Protein AF-A0A484XVX8-F1 (afdb_monomer_lite)

pLDDT: mean 76.71, std 11.95, range [47.72, 92.0]

Radius of gyration: 19.52 Å; chains: 1; bounding box: 44×22×61 Å

Sequence (124 aa):
MYYLYGIGAFNEVAFVAMLKAGMDTGVYGAVAAFGASFLFARIIEGSLVGILDIGGAIQTGVGLGVPALLLGAGIMFPVTNFIAALITGLVIGLAIGYVIILARKFTINQSKLHLRRRRDDGRG

Foldseek 3Di:
DCLPPVDDDDPCVVLSVLVVVCVVVVNLPVSLVVLCVLVVVDVVVDDPPPPVSVVVSCCSNVVRNVVSVC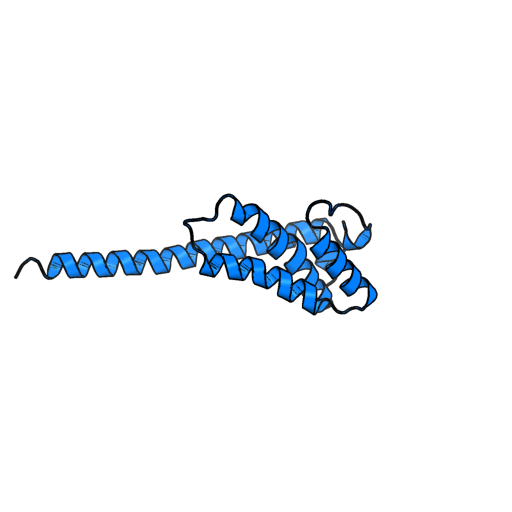SNVVNCVLVVDPVSVVVVSVVVVVVVVVVVVVVVVVVVVVVVVVV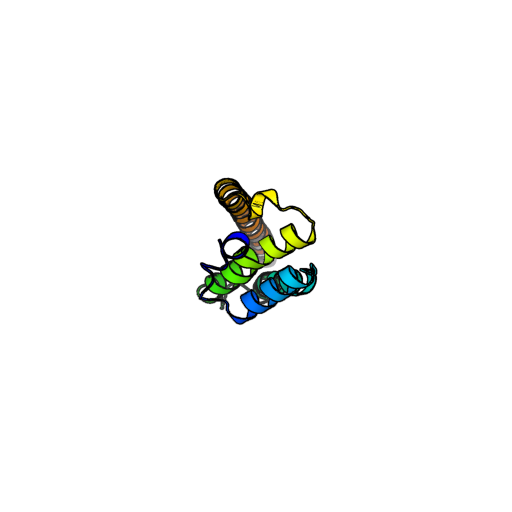VVVVVVVPD

InterPro domains:
  IPR025456 Protein of unknown function DUF4310 [PF14187] (1-112)

Secondary structure (DSSP, 8-state):
-HHHHS-S--S-HHHHHHHHHHHHHS--HHHHHHHHHHHHHHHHH-TTT-SHHHHHHHHHIIIIIHHHHHHHTT--HHHH-HHHHHHHHHHHHHHHHHHHHHHHHHHHHHHHHHHHHHHHTT--

Organism: NCBI:txid69218

Structure (mmCIF, N/CA/C/O backbone):
data_AF-A0A484XVX8-F1
#
_entry.id   AF-A0A484XVX8-F1
#
loop_
_atom_site.group_PDB
_atom_site.id
_atom_site.type_symbol
_atom_site.label_atom_id
_atom_site.label_alt_id
_atom_site.label_comp_id
_atom_site.label_asym_id
_atom_site.label_entity_id
_atom_site.label_seq_id
_atom_site.pdbx_PDB_ins_code
_atom_site.Cartn_x
_atom_site.Cartn_y
_atom_site.Cartn_z
_atom_site.occupancy
_atom_site.B_iso_or_equiv
_atom_site.auth_seq_id
_atom_site.auth_comp_id
_atom_site.auth_asym_id
_atom_site.auth_atom_id
_atom_site.pdbx_PDB_model_num
ATOM 1 N N . MET A 1 1 ? 6.264 6.243 -10.050 1.00 76.81 1 MET A N 1
ATOM 2 C CA . MET A 1 1 ? 7.606 6.840 -10.236 1.00 76.81 1 MET A CA 1
ATOM 3 C C . MET A 1 1 ? 8.695 5.787 -10.150 1.00 76.81 1 MET A C 1
ATOM 5 O O . MET A 1 1 ? 9.257 5.487 -11.190 1.00 76.81 1 MET A O 1
ATOM 9 N N . TYR A 1 2 ? 8.915 5.140 -9.000 1.00 82.69 2 TYR A N 1
ATOM 10 C CA . TYR A 1 2 ? 9.967 4.120 -8.880 1.00 82.69 2 TYR A CA 1
ATOM 11 C C . TYR A 1 2 ? 9.781 2.916 -9.824 1.00 82.69 2 TYR A C 1
ATOM 13 O O . TYR A 1 2 ? 10.699 2.576 -10.555 1.00 82.69 2 TYR A O 1
ATOM 21 N N . TYR A 1 3 ? 8.574 2.340 -9.894 1.00 80.56 3 TYR A N 1
ATOM 22 C CA . TYR A 1 3 ? 8.291 1.182 -10.759 1.00 80.56 3 TYR A CA 1
ATOM 23 C C . TYR A 1 3 ? 8.531 1.444 -12.261 1.00 80.56 3 TYR A C 1
ATOM 25 O O . TYR A 1 3 ? 9.035 0.580 -12.963 1.00 80.56 3 TYR A O 1
ATOM 33 N N . LEU A 1 4 ? 8.188 2.642 -12.749 1.00 81.00 4 LEU A N 1
ATOM 34 C CA . LEU A 1 4 ? 8.286 3.008 -14.170 1.00 81.00 4 LEU A CA 1
ATOM 35 C C . LEU A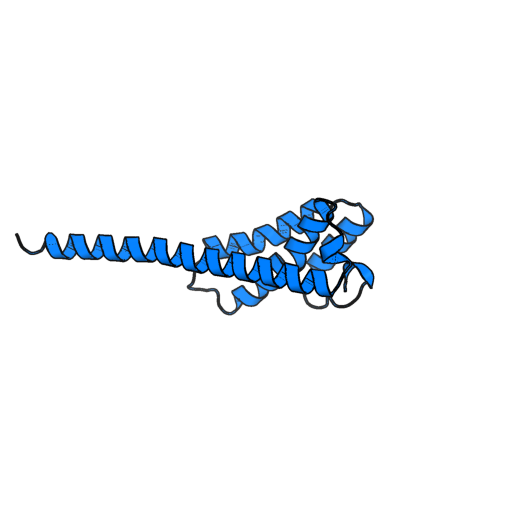 1 4 ? 9.630 3.634 -14.557 1.00 81.00 4 LEU A C 1
ATOM 37 O O . LEU A 1 4 ? 10.112 3.420 -15.661 1.00 81.00 4 LEU A O 1
ATOM 41 N N . TYR A 1 5 ? 10.200 4.458 -13.678 1.00 81.50 5 TYR A N 1
ATOM 42 C CA . TYR A 1 5 ? 11.333 5.329 -14.000 1.00 81.50 5 TYR A CA 1
ATOM 43 C C . TYR A 1 5 ? 12.558 5.068 -13.117 1.00 81.50 5 TYR A C 1
ATOM 45 O O . TYR A 1 5 ? 13.570 5.742 -13.268 1.00 81.50 5 TYR A O 1
ATOM 53 N N . GLY A 1 6 ? 12.475 4.146 -12.153 1.00 79.25 6 GLY A N 1
ATOM 54 C CA . GLY A 1 6 ? 13.572 3.821 -11.234 1.00 79.25 6 GLY A CA 1
ATOM 55 C C . GLY A 1 6 ? 13.923 4.923 -10.225 1.00 79.25 6 GLY A C 1
ATOM 56 O O . GLY A 1 6 ? 14.856 4.758 -9.446 1.00 79.25 6 GLY A O 1
ATOM 57 N N . ILE A 1 7 ? 13.184 6.037 -10.210 1.00 78.31 7 ILE A N 1
ATOM 58 C CA . ILE A 1 7 ? 13.473 7.229 -9.398 1.00 78.31 7 ILE A CA 1
ATOM 59 C C . ILE A 1 7 ? 12.342 7.550 -8.413 1.00 78.31 7 ILE A C 1
ATOM 61 O O . ILE A 1 7 ? 11.185 7.170 -8.615 1.00 78.31 7 ILE A O 1
ATOM 65 N N . GLY A 1 8 ? 12.672 8.295 -7.354 1.00 74.25 8 GLY A N 1
ATOM 66 C CA . GLY A 1 8 ? 11.690 8.847 -6.412 1.00 74.25 8 GLY A CA 1
ATOM 67 C C . GLY A 1 8 ? 11.472 8.049 -5.124 1.00 74.25 8 GLY A C 1
ATOM 68 O O . GLY A 1 8 ? 10.523 8.348 -4.408 1.00 74.25 8 GLY A O 1
ATOM 69 N N . ALA A 1 9 ? 12.322 7.064 -4.815 1.00 77.00 9 ALA A N 1
ATOM 70 C CA . ALA A 1 9 ? 12.292 6.330 -3.547 1.00 77.00 9 ALA A CA 1
ATOM 71 C C . ALA A 1 9 ? 13.665 6.411 -2.855 1.00 77.00 9 ALA A C 1
ATOM 73 O O . ALA A 1 9 ? 14.570 5.638 -3.157 1.00 77.00 9 ALA A O 1
ATOM 74 N N . PHE A 1 10 ? 13.827 7.393 -1.962 1.00 74.31 10 PHE A N 1
ATOM 75 C CA . PHE A 1 10 ? 15.117 7.744 -1.337 1.00 74.31 10 PHE A CA 1
ATOM 76 C C . PHE A 1 10 ? 15.187 7.429 0.163 1.00 74.31 10 PHE A C 1
ATOM 78 O O . PHE A 1 10 ? 16.264 7.380 0.744 1.00 74.31 10 PHE A O 1
ATOM 85 N N . ASN A 1 11 ? 14.033 7.225 0.789 1.00 75.56 11 ASN A N 1
ATOM 86 C CA . ASN A 1 11 ? 13.844 7.088 2.231 1.00 75.56 11 ASN A CA 1
ATOM 87 C C . ASN A 1 11 ? 13.687 5.630 2.700 1.00 75.56 11 ASN A C 1
ATOM 89 O O . ASN A 1 11 ? 13.747 5.382 3.895 1.00 75.56 11 ASN A O 1
ATOM 93 N N . GLU A 1 12 ? 13.529 4.671 1.780 1.00 77.06 12 GLU A N 1
ATOM 94 C CA . GLU A 1 12 ? 13.177 3.271 2.084 1.00 77.06 12 GLU A CA 1
ATOM 95 C C . GLU A 1 12 ? 14.091 2.262 1.362 1.00 77.06 12 GLU A C 1
ATOM 97 O O . GLU A 1 12 ? 13.629 1.305 0.745 1.00 77.06 12 GLU A O 1
ATOM 102 N N . VAL A 1 13 ? 15.412 2.473 1.389 1.00 80.56 13 VAL A N 1
ATOM 103 C CA . VAL A 1 13 ? 16.383 1.754 0.530 1.00 80.56 13 VAL A CA 1
ATOM 104 C C . VAL A 1 13 ? 16.286 0.223 0.638 1.00 80.56 13 VAL A C 1
ATOM 106 O O . VAL A 1 13 ? 16.320 -0.468 -0.380 1.00 80.56 13 VAL A O 1
ATOM 109 N N . ALA A 1 14 ? 16.111 -0.320 1.848 1.00 79.56 14 ALA A N 1
ATOM 110 C CA . ALA A 1 14 ? 15.977 -1.765 2.060 1.00 79.56 14 ALA A CA 1
ATOM 111 C C . ALA A 1 14 ? 14.691 -2.331 1.431 1.00 79.56 14 ALA A C 1
ATOM 113 O O . ALA A 1 14 ? 14.704 -3.383 0.796 1.00 79.56 14 ALA A O 1
ATOM 114 N N . PHE A 1 15 ? 13.586 -1.600 1.553 1.00 73.75 15 PHE A N 1
ATOM 115 C CA . PHE A 1 15 ? 12.292 -1.969 0.980 1.00 73.75 15 PHE A CA 1
ATOM 116 C C . PHE A 1 15 ? 12.272 -1.826 -0.543 1.00 73.75 15 PHE A C 1
ATOM 118 O O . PHE A 1 15 ? 11.712 -2.658 -1.253 1.00 73.75 15 PHE A O 1
ATOM 125 N N . VAL A 1 16 ? 12.924 -0.785 -1.050 1.00 83.12 16 VAL A N 1
ATOM 126 C CA . VAL A 1 16 ? 13.127 -0.527 -2.476 1.00 83.12 16 VAL A CA 1
ATOM 127 C C . VAL A 1 16 ? 13.938 -1.653 -3.120 1.00 83.12 16 VAL A C 1
ATOM 129 O O . VAL A 1 16 ? 13.594 -2.105 -4.209 1.00 83.12 16 VAL A O 1
ATOM 132 N N . ALA A 1 17 ? 14.955 -2.173 -2.428 1.00 86.06 17 ALA A N 1
ATOM 133 C CA . ALA A 1 17 ? 15.707 -3.341 -2.879 1.00 86.06 17 ALA A CA 1
ATOM 134 C C . ALA A 1 17 ? 14.835 -4.607 -2.944 1.00 86.06 17 ALA A C 1
ATOM 136 O O . ALA A 1 17 ? 14.922 -5.353 -3.918 1.00 86.06 17 ALA A O 1
ATOM 137 N N . MET A 1 18 ? 13.950 -4.825 -1.963 1.00 86.88 18 MET A N 1
ATOM 138 C CA . MET A 1 18 ? 12.989 -5.932 -2.025 1.00 86.88 18 MET A CA 1
ATOM 139 C C . MET A 1 18 ? 11.991 -5.754 -3.179 1.00 86.88 18 MET A C 1
ATOM 141 O O . MET A 1 18 ? 11.691 -6.718 -3.879 1.00 86.88 18 MET A O 1
ATOM 145 N N . LEU A 1 19 ? 11.491 -4.533 -3.411 1.00 85.62 19 LEU A N 1
ATOM 146 C CA . LEU A 1 19 ? 10.589 -4.241 -4.529 1.00 85.62 19 LEU A CA 1
ATOM 147 C C . LEU A 1 19 ? 11.278 -4.479 -5.871 1.00 85.62 19 LEU A C 1
ATOM 149 O O . LEU A 1 19 ? 10.683 -5.093 -6.751 1.00 85.62 19 LEU A O 1
ATOM 153 N N . LYS A 1 20 ? 12.541 -4.066 -5.999 1.00 87.44 20 LYS A N 1
ATOM 154 C CA . LYS A 1 20 ? 13.369 -4.347 -7.172 1.00 87.44 20 LYS A CA 1
ATOM 155 C C . LYS A 1 20 ? 13.553 -5.849 -7.390 1.00 87.44 20 LYS A C 1
ATOM 157 O O . LYS A 1 20 ? 13.312 -6.323 -8.490 1.00 87.44 20 LYS A O 1
ATOM 162 N N . ALA A 1 21 ? 13.864 -6.609 -6.340 1.00 87.19 21 ALA A N 1
ATOM 163 C CA . ALA A 1 21 ? 13.936 -8.067 -6.429 1.00 87.19 21 ALA A CA 1
ATOM 164 C C . ALA A 1 21 ? 12.598 -8.684 -6.878 1.00 87.19 21 ALA A C 1
ATOM 166 O O . ALA A 1 21 ? 12.581 -9.607 -7.690 1.00 87.19 21 ALA A O 1
ATOM 167 N N . GLY A 1 22 ? 11.467 -8.148 -6.409 1.00 85.25 22 GLY A N 1
ATOM 168 C CA . GLY A 1 22 ? 10.139 -8.541 -6.883 1.00 85.25 22 GLY A CA 1
ATOM 169 C C . GLY A 1 22 ? 9.879 -8.173 -8.346 1.00 85.25 22 GLY A C 1
ATOM 170 O O . GLY A 1 22 ? 9.238 -8.939 -9.054 1.00 85.25 22 GLY A O 1
ATOM 171 N N . MET A 1 23 ? 10.409 -7.046 -8.829 1.00 86.75 23 MET A N 1
ATOM 172 C CA . MET A 1 23 ? 10.346 -6.661 -10.246 1.00 86.75 23 MET A CA 1
ATOM 173 C C . MET A 1 23 ? 11.187 -7.580 -11.136 1.00 86.75 23 MET A C 1
ATOM 175 O O . MET A 1 23 ? 10.734 -7.933 -12.220 1.00 86.75 23 MET A O 1
ATOM 179 N N . ASP A 1 24 ? 12.361 -8.000 -10.665 1.00 88.44 24 ASP A N 1
ATOM 180 C CA . ASP A 1 24 ? 13.265 -8.879 -11.413 1.00 88.44 24 ASP A CA 1
ATOM 181 C C . ASP A 1 24 ? 12.754 -10.333 -11.452 1.00 88.44 24 ASP A C 1
ATOM 183 O O . ASP A 1 24 ? 12.916 -11.033 -12.449 1.00 88.44 24 ASP A O 1
ATOM 187 N N . THR A 1 25 ? 12.122 -10.797 -10.369 1.00 8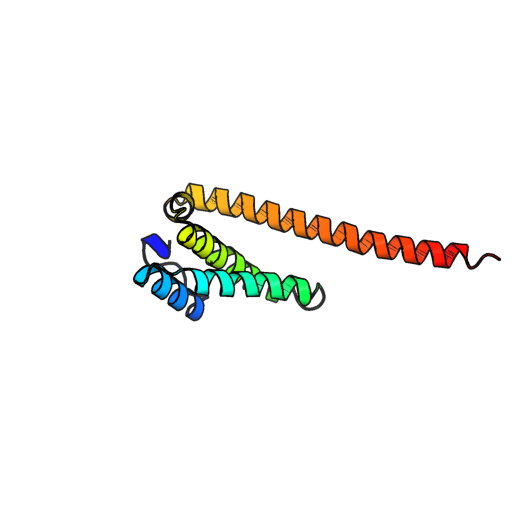6.38 25 THR A N 1
ATOM 188 C CA . THR A 1 25 ? 11.644 -12.187 -10.223 1.00 86.38 25 THR A CA 1
ATOM 189 C C . THR A 1 25 ? 10.162 -12.376 -10.551 1.00 86.38 25 THR A C 1
ATOM 191 O O . THR A 1 25 ? 9.704 -13.508 -10.686 1.00 86.38 25 THR A O 1
ATOM 194 N N . GLY A 1 26 ? 9.389 -11.290 -10.621 1.00 83.50 26 GLY A N 1
ATOM 195 C CA . GLY A 1 26 ? 7.924 -11.319 -10.659 1.00 83.50 26 GLY A CA 1
ATOM 196 C C . GLY A 1 26 ? 7.266 -11.681 -9.319 1.00 83.50 26 GLY A C 1
ATOM 197 O O . GLY A 1 26 ? 6.040 -11.767 -9.242 1.00 83.50 26 GLY A O 1
ATOM 198 N N . VAL A 1 27 ? 8.044 -11.897 -8.250 1.00 86.19 27 VAL A N 1
ATOM 199 C CA . VAL A 1 27 ? 7.537 -12.341 -6.944 1.00 86.19 27 VAL A CA 1
ATOM 200 C C . VAL A 1 27 ? 7.462 -11.165 -5.970 1.00 86.19 27 VAL A C 1
ATOM 202 O O . VAL A 1 27 ? 8.425 -10.818 -5.291 1.00 86.19 27 VAL A O 1
ATOM 205 N N . TYR A 1 28 ? 6.274 -10.572 -5.839 1.00 88.25 28 TYR A N 1
ATOM 206 C CA . TYR A 1 28 ? 6.039 -9.414 -4.959 1.00 88.25 28 TYR A CA 1
ATOM 207 C C . TYR A 1 28 ? 5.604 -9.775 -3.528 1.00 88.25 28 TYR A C 1
ATOM 209 O O . TYR A 1 28 ? 5.462 -8.891 -2.682 1.00 88.25 28 TYR A O 1
ATOM 217 N N . GLY A 1 29 ? 5.406 -11.065 -3.233 1.00 84.75 29 GLY A N 1
ATOM 218 C CA . GLY A 1 29 ? 4.844 -11.534 -1.961 1.00 84.75 29 GLY A CA 1
ATOM 219 C C . GLY A 1 29 ? 5.656 -11.122 -0.729 1.00 84.75 29 GLY A C 1
ATOM 220 O O . GLY A 1 29 ? 5.077 -10.702 0.269 1.00 84.75 29 GLY A O 1
ATOM 221 N N . ALA A 1 30 ? 6.989 -11.164 -0.813 1.00 84.69 30 ALA A N 1
ATOM 222 C CA . ALA A 1 30 ? 7.864 -10.762 0.289 1.00 84.69 30 ALA A CA 1
ATOM 223 C C . ALA A 1 30 ? 7.706 -9.271 0.640 1.00 84.69 30 ALA A C 1
ATOM 225 O O . ALA A 1 30 ? 7.572 -8.916 1.808 1.00 84.69 30 ALA A O 1
ATOM 226 N N . VAL A 1 31 ? 7.644 -8.404 -0.374 1.00 85.25 31 VAL A N 1
ATOM 227 C CA . VAL A 1 31 ? 7.483 -6.948 -0.209 1.00 85.25 31 VAL A CA 1
ATOM 228 C C . VAL A 1 31 ? 6.099 -6.613 0.331 1.00 85.25 31 VAL A C 1
ATOM 230 O O . VAL A 1 31 ? 5.963 -5.789 1.233 1.00 85.25 31 VAL A O 1
ATOM 233 N N . ALA A 1 32 ? 5.072 -7.276 -0.202 1.00 87.44 32 ALA A N 1
ATOM 234 C CA . ALA A 1 32 ? 3.697 -7.111 0.240 1.00 87.44 32 ALA A CA 1
ATOM 235 C C . ALA A 1 32 ? 3.517 -7.524 1.710 1.00 87.44 32 ALA A C 1
ATOM 237 O O . ALA A 1 32 ? 2.944 -6.770 2.497 1.00 87.44 32 ALA A O 1
ATOM 238 N N . ALA A 1 33 ? 4.049 -8.687 2.098 1.00 87.06 33 ALA A N 1
ATOM 239 C CA . ALA A 1 33 ? 3.992 -9.176 3.474 1.00 87.06 33 ALA A CA 1
ATOM 240 C C . ALA A 1 33 ? 4.773 -8.271 4.438 1.00 87.06 33 ALA A C 1
ATOM 242 O O . ALA A 1 33 ? 4.293 -7.963 5.532 1.00 87.06 33 ALA A O 1
ATOM 243 N N . PHE A 1 34 ? 5.945 -7.789 4.020 1.00 84.44 34 PHE A N 1
ATOM 244 C CA . PHE A 1 34 ? 6.738 -6.861 4.816 1.00 84.44 34 PHE A CA 1
ATOM 245 C C . PHE A 1 34 ? 5.999 -5.525 5.014 1.00 84.44 34 PHE A C 1
ATOM 247 O O . PHE A 1 34 ? 5.866 -5.067 6.147 1.00 84.44 34 PHE A O 1
ATOM 254 N N . GLY A 1 35 ? 5.409 -4.947 3.960 1.00 84.31 35 GLY A N 1
ATOM 255 C CA . GLY A 1 35 ? 4.603 -3.719 4.058 1.00 84.31 35 GLY A CA 1
ATOM 256 C C . GLY A 1 35 ? 3.354 -3.881 4.934 1.00 84.31 35 GLY A C 1
ATOM 257 O O . GLY A 1 35 ? 3.060 -3.029 5.774 1.00 84.31 35 GLY A O 1
ATOM 258 N N . ALA A 1 36 ? 2.648 -5.008 4.810 1.00 84.69 36 ALA A N 1
ATOM 259 C CA . ALA A 1 36 ? 1.486 -5.317 5.643 1.00 84.69 36 ALA A CA 1
ATOM 260 C C . ALA A 1 36 ? 1.850 -5.446 7.133 1.00 84.69 36 ALA A C 1
ATOM 262 O O . ALA A 1 36 ? 1.091 -5.002 7.997 1.00 84.69 36 ALA A O 1
ATOM 263 N N . SER A 1 37 ? 3.031 -5.989 7.439 1.00 82.25 37 SER A N 1
ATOM 264 C CA . SER A 1 37 ? 3.518 -6.156 8.814 1.00 82.25 37 SER A CA 1
ATOM 265 C C . SER A 1 37 ? 3.713 -4.813 9.526 1.00 82.25 37 SER A C 1
ATOM 267 O O . SER A 1 37 ? 3.427 -4.707 10.716 1.00 82.25 37 SER A O 1
ATOM 269 N N . PHE A 1 38 ? 4.119 -3.765 8.800 1.00 78.38 38 PHE A N 1
ATOM 270 C CA . PHE A 1 38 ? 4.264 -2.409 9.347 1.00 78.38 38 PHE A CA 1
ATOM 271 C C . PHE A 1 38 ? 2.913 -1.784 9.716 1.00 78.38 38 PHE A C 1
ATOM 273 O O . PHE A 1 38 ? 2.796 -1.162 10.772 1.00 78.38 38 PHE A O 1
ATOM 280 N N . LEU A 1 39 ? 1.874 -1.997 8.899 1.00 77.88 39 LEU A N 1
ATOM 281 C CA . LEU A 1 39 ? 0.507 -1.566 9.227 1.00 77.88 39 LEU A CA 1
ATOM 282 C C . LEU A 1 39 ? -0.054 -2.352 10.415 1.00 77.88 39 LEU A C 1
ATOM 284 O O . LEU A 1 39 ? -0.698 -1.780 11.294 1.00 77.88 39 LEU A O 1
ATOM 288 N N . PHE A 1 40 ? 0.220 -3.656 10.461 1.00 76.31 40 PHE A N 1
ATOM 289 C CA . PHE A 1 40 ? -0.248 -4.534 11.526 1.00 76.31 40 PHE A CA 1
ATOM 290 C C . PHE A 1 40 ? 0.420 -4.234 12.873 1.00 76.31 40 PHE A C 1
ATOM 292 O O . PHE A 1 40 ? -0.267 -4.173 13.893 1.00 76.31 40 PHE A O 1
ATOM 299 N N . ALA A 1 41 ? 1.727 -3.953 12.881 1.00 75.81 41 ALA A N 1
ATOM 300 C CA . ALA A 1 41 ? 2.461 -3.550 14.079 1.00 75.81 41 ALA A CA 1
ATOM 301 C C . ALA A 1 41 ? 1.796 -2.354 14.782 1.00 75.81 41 ALA A C 1
ATOM 303 O O . ALA A 1 41 ? 1.660 -2.349 16.004 1.00 75.81 41 ALA A O 1
ATOM 304 N N . ARG A 1 42 ? 1.267 -1.387 14.018 1.00 73.00 42 ARG A N 1
ATOM 305 C CA . ARG A 1 42 ? 0.571 -0.221 14.587 1.00 73.00 42 ARG A CA 1
ATOM 306 C C . ARG A 1 42 ? -0.768 -0.549 15.238 1.00 73.00 42 ARG A C 1
ATOM 308 O O . ARG A 1 42 ? -1.145 0.113 16.202 1.00 73.00 42 ARG A O 1
ATOM 315 N N . ILE A 1 43 ? -1.494 -1.548 14.730 1.00 72.00 43 ILE A N 1
ATOM 316 C CA . ILE A 1 43 ? -2.756 -1.992 15.343 1.00 72.00 43 ILE A CA 1
ATOM 317 C C . ILE A 1 43 ? -2.488 -2.526 16.758 1.00 72.00 43 ILE A C 1
ATOM 319 O O . ILE A 1 43 ? -3.289 -2.282 17.659 1.00 72.00 43 ILE A O 1
ATOM 323 N N . ILE A 1 44 ? -1.353 -3.207 16.956 1.00 71.94 44 ILE A N 1
ATOM 324 C CA . ILE A 1 44 ? -0.967 -3.812 18.239 1.00 71.94 44 ILE A CA 1
ATOM 325 C C . ILE A 1 44 ? -0.350 -2.779 19.194 1.00 71.94 44 ILE A C 1
ATOM 327 O O . ILE A 1 44 ? -0.645 -2.803 20.386 1.00 71.94 44 ILE A O 1
ATOM 331 N N . GLU A 1 45 ? 0.481 -1.861 18.693 1.00 65.19 45 GLU A N 1
ATOM 332 C CA . GLU A 1 45 ? 1.260 -0.938 19.537 1.00 65.19 45 GLU A CA 1
ATOM 333 C C . GLU A 1 45 ? 0.437 0.234 20.116 1.00 65.19 45 GLU A C 1
ATOM 335 O O . GLU A 1 45 ? 0.823 0.859 21.105 1.00 65.19 45 GLU A O 1
ATOM 340 N N . GLY A 1 46 ? -0.758 0.492 19.578 1.00 61.78 46 GLY A N 1
ATOM 341 C CA . GLY A 1 46 ? -1.711 1.440 20.154 1.00 61.78 46 GLY A CA 1
ATOM 342 C C . GLY A 1 46 ? -1.281 2.917 20.098 1.00 61.78 46 GLY A C 1
ATOM 343 O O . GLY A 1 46 ? -0.238 3.304 19.581 1.00 61.78 46 GLY A O 1
ATOM 344 N N . SER A 1 47 ? -2.146 3.795 20.618 1.00 54.72 47 SER A N 1
ATOM 345 C CA . SER A 1 47 ? -2.050 5.256 20.436 1.00 54.72 47 SER A CA 1
ATOM 346 C C . SER A 1 47 ? -0.956 5.955 21.264 1.00 54.72 47 SER A C 1
ATOM 348 O O . SER A 1 47 ? -0.826 7.171 21.130 1.00 54.72 47 SER A O 1
ATOM 350 N N . LEU A 1 48 ? -0.229 5.257 22.148 1.00 47.72 48 LEU A N 1
ATOM 351 C CA . LEU A 1 48 ? 0.640 5.908 23.146 1.00 47.72 48 LEU A CA 1
ATOM 352 C C . LEU A 1 48 ? 2.064 6.216 22.651 1.00 47.72 48 LEU A C 1
ATOM 354 O O . LEU A 1 48 ? 2.698 7.111 23.199 1.00 47.72 48 LEU A O 1
ATOM 358 N N . VAL A 1 49 ? 2.547 5.525 21.615 1.00 61.59 49 VAL A N 1
ATOM 359 C CA . VAL A 1 49 ? 3.897 5.734 21.042 1.00 61.59 49 VAL A CA 1
ATOM 360 C C . VAL A 1 49 ? 3.829 6.398 19.650 1.00 61.59 49 VAL A C 1
ATOM 362 O O . VAL A 1 49 ? 4.765 7.053 19.196 1.00 61.59 49 VAL A O 1
ATOM 365 N N . GLY A 1 50 ? 2.685 6.296 18.968 1.00 56.19 50 GLY A N 1
ATOM 366 C CA . GLY A 1 50 ? 2.575 6.501 17.524 1.00 56.19 50 GLY A CA 1
ATOM 367 C C . GLY A 1 50 ? 1.932 7.813 17.078 1.00 56.19 50 GLY A C 1
ATOM 368 O O . GLY A 1 50 ? 0.805 7.793 16.601 1.00 56.19 50 GLY A O 1
ATOM 369 N N . ILE A 1 51 ? 2.654 8.937 17.131 1.00 53.53 51 ILE A N 1
ATOM 370 C CA . ILE A 1 51 ? 2.449 10.024 16.143 1.00 53.53 51 ILE A CA 1
ATOM 371 C C . ILE A 1 51 ? 3.672 10.163 15.230 1.00 53.53 51 ILE A C 1
ATOM 373 O O . ILE A 1 51 ? 3.515 10.311 14.022 1.00 53.53 51 ILE A O 1
ATOM 377 N N . LEU A 1 52 ? 4.881 10.002 15.787 1.00 51.00 52 LEU A N 1
ATOM 378 C CA . LEU A 1 52 ? 6.138 10.001 15.032 1.00 51.00 52 LEU A CA 1
ATOM 379 C C . LEU A 1 52 ? 6.298 8.723 14.181 1.00 51.00 52 LEU A C 1
ATOM 381 O O . LEU A 1 52 ? 6.813 8.787 13.071 1.00 51.00 52 LEU A O 1
ATOM 385 N N . ASP A 1 53 ? 5.789 7.582 14.662 1.00 66.81 53 ASP A N 1
ATOM 386 C CA . ASP A 1 53 ? 5.868 6.280 13.970 1.00 66.81 53 ASP A CA 1
ATOM 387 C C . ASP A 1 53 ? 4.649 5.983 13.064 1.00 66.81 53 ASP A C 1
ATOM 389 O O . ASP A 1 53 ? 4.635 5.029 12.290 1.00 66.81 53 ASP A O 1
ATOM 393 N N . ILE A 1 54 ? 3.609 6.833 13.096 1.00 70.12 54 ILE A N 1
ATOM 394 C CA . ILE A 1 54 ? 2.532 6.769 12.089 1.00 70.12 54 ILE A CA 1
ATOM 395 C C . ILE A 1 54 ? 3.079 7.163 10.718 1.00 70.12 54 ILE A C 1
ATOM 397 O O . ILE A 1 54 ? 2.725 6.537 9.722 1.00 70.12 54 ILE A O 1
ATOM 401 N N . GLY A 1 55 ? 3.948 8.180 10.669 1.00 73.69 55 GLY A N 1
ATOM 402 C CA . GLY A 1 55 ? 4.534 8.664 9.421 1.00 73.69 55 GLY A CA 1
ATOM 403 C C . GLY A 1 55 ? 5.305 7.566 8.691 1.00 73.69 55 GLY A C 1
ATOM 404 O O . GLY A 1 55 ? 4.998 7.277 7.538 1.00 73.69 55 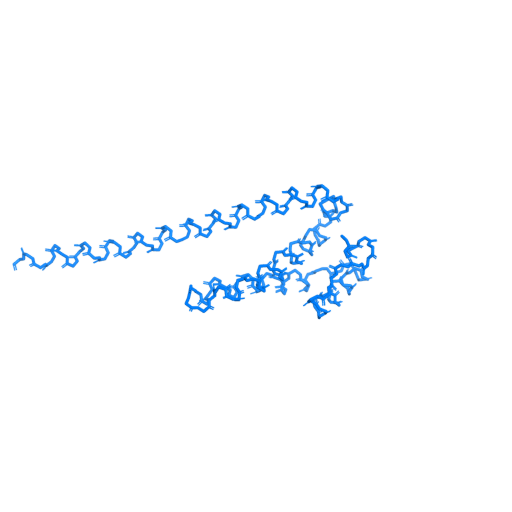GLY A O 1
ATOM 405 N N . GLY A 1 56 ? 6.236 6.907 9.391 1.00 77.75 56 GLY A N 1
ATOM 406 C CA . GLY A 1 56 ? 7.016 5.790 8.853 1.00 77.75 56 GLY A CA 1
ATOM 407 C C . GLY A 1 56 ? 6.136 4.603 8.463 1.00 77.75 56 GLY A C 1
ATOM 408 O O . GLY A 1 56 ? 6.122 4.205 7.303 1.00 77.75 56 GLY A O 1
ATOM 409 N N . ALA A 1 57 ? 5.310 4.092 9.380 1.00 78.44 57 ALA A N 1
ATOM 410 C CA . ALA A 1 57 ? 4.495 2.907 9.110 1.00 78.44 57 ALA A CA 1
ATOM 411 C C . ALA A 1 57 ? 3.473 3.090 7.970 1.00 78.44 57 ALA A C 1
ATOM 413 O O . ALA A 1 57 ? 3.247 2.156 7.200 1.00 78.44 57 ALA A O 1
ATOM 414 N N . ILE A 1 58 ? 2.867 4.275 7.823 1.00 80.00 58 ILE A N 1
ATOM 415 C CA . ILE A 1 58 ? 1.966 4.572 6.696 1.00 80.00 58 ILE A CA 1
ATOM 416 C C . ILE A 1 58 ? 2.760 4.730 5.395 1.00 80.00 58 ILE A C 1
ATOM 418 O O . ILE A 1 58 ? 2.345 4.198 4.365 1.00 80.00 58 ILE A O 1
ATOM 422 N N . GLN A 1 59 ? 3.904 5.417 5.426 1.00 82.06 59 GLN A N 1
ATOM 423 C CA . GLN A 1 59 ? 4.759 5.592 4.252 1.00 82.06 59 GLN A CA 1
ATOM 424 C C . GLN A 1 59 ? 5.255 4.246 3.713 1.00 82.06 59 GLN A C 1
ATOM 426 O O . GLN A 1 59 ? 5.144 3.985 2.517 1.00 82.06 59 GLN A O 1
ATOM 431 N N . THR A 1 60 ? 5.746 3.371 4.584 1.00 82.81 60 THR A N 1
ATOM 432 C CA . THR A 1 60 ? 6.237 2.048 4.200 1.00 82.81 60 THR A CA 1
ATOM 433 C C . THR A 1 60 ? 5.077 1.103 3.862 1.00 82.81 60 THR A C 1
ATOM 435 O O . THR A 1 60 ? 5.036 0.488 2.793 1.00 82.81 60 THR A O 1
ATOM 438 N N . GLY A 1 61 ? 4.085 1.017 4.749 1.00 82.31 61 GLY A N 1
ATOM 439 C CA . GLY A 1 61 ? 2.982 0.070 4.638 1.00 82.31 61 GLY A CA 1
ATOM 440 C C . GLY A 1 61 ? 2.013 0.383 3.501 1.00 82.31 61 GLY A C 1
ATOM 441 O O . GLY A 1 61 ? 1.708 -0.490 2.690 1.00 82.31 61 GLY A O 1
ATOM 442 N N . VAL A 1 62 ? 1.558 1.634 3.392 1.00 85.75 62 VAL A N 1
ATOM 443 C CA . VAL A 1 62 ? 0.663 2.060 2.303 1.00 85.75 62 VAL A CA 1
ATOM 444 C C . VAL A 1 62 ? 1.464 2.458 1.067 1.00 85.75 62 VAL A C 1
ATOM 446 O O . VAL A 1 62 ? 1.131 2.029 -0.034 1.00 85.75 62 VAL A O 1
ATOM 449 N N . GLY A 1 63 ? 2.526 3.251 1.230 1.00 83.19 63 GLY A N 1
ATOM 450 C CA . GLY A 1 63 ? 3.268 3.810 0.097 1.00 83.19 63 GLY A CA 1
ATOM 451 C C . GLY A 1 63 ? 4.014 2.774 -0.747 1.00 83.19 63 GLY A C 1
ATOM 452 O O . GLY A 1 63 ? 4.180 2.996 -1.945 1.00 83.19 63 GLY A O 1
ATOM 453 N N . LEU A 1 64 ? 4.413 1.635 -0.168 1.00 80.88 64 LEU A N 1
ATOM 454 C CA . LEU A 1 64 ? 5.115 0.561 -0.886 1.00 80.88 64 LEU A CA 1
ATOM 455 C C . LEU A 1 64 ? 4.388 -0.788 -0.821 1.00 80.88 64 LEU A C 1
ATOM 457 O O . LEU A 1 64 ? 4.352 -1.506 -1.823 1.00 80.88 64 LEU A O 1
ATOM 461 N N . GLY A 1 65 ? 3.752 -1.116 0.309 1.00 85.12 65 GLY A N 1
ATOM 462 C CA . GLY A 1 65 ? 3.021 -2.377 0.467 1.00 85.12 65 GLY A CA 1
ATOM 463 C C . GLY A 1 65 ? 1.813 -2.507 -0.466 1.00 85.12 65 GLY A C 1
ATOM 464 O O . GLY A 1 65 ? 1.632 -3.551 -1.091 1.00 85.12 65 GLY A O 1
ATOM 465 N N . VAL A 1 66 ? 1.019 -1.444 -0.636 1.00 87.44 66 VAL A N 1
ATOM 466 C CA . VAL A 1 66 ? -0.136 -1.459 -1.553 1.00 87.44 66 VAL A CA 1
ATOM 467 C C . VAL A 1 66 ? 0.296 -1.622 -3.017 1.00 87.44 66 VAL A C 1
ATOM 469 O O . VAL A 1 66 ? -0.244 -2.509 -3.679 1.00 87.44 66 VAL A O 1
ATOM 472 N N . PRO A 1 67 ? 1.273 -0.859 -3.550 1.00 87.31 67 PRO A N 1
ATOM 473 C CA . PRO A 1 67 ? 1.805 -1.117 -4.886 1.00 87.31 67 PRO A CA 1
ATOM 474 C C . PRO A 1 67 ? 2.312 -2.548 -5.075 1.00 87.31 67 PRO A C 1
ATOM 476 O O . PRO A 1 67 ? 2.025 -3.151 -6.104 1.00 87.31 67 PRO A O 1
ATOM 479 N N . ALA A 1 68 ? 3.010 -3.120 -4.091 1.00 86.00 68 ALA A N 1
ATOM 480 C CA . ALA A 1 68 ? 3.486 -4.500 -4.171 1.00 86.00 68 ALA A CA 1
ATOM 481 C C . ALA A 1 68 ? 2.339 -5.523 -4.215 1.00 86.00 68 ALA A C 1
ATOM 483 O O . ALA A 1 68 ? 2.416 -6.487 -4.973 1.00 86.00 68 ALA A O 1
ATOM 484 N N . LEU A 1 69 ? 1.258 -5.301 -3.459 1.00 87.44 69 LEU A N 1
ATOM 485 C CA . LEU A 1 69 ? 0.047 -6.128 -3.526 1.00 87.44 69 LEU A CA 1
ATOM 486 C C . LEU A 1 69 ? -0.634 -6.035 -4.895 1.00 87.44 69 LEU A C 1
ATOM 488 O O . LEU A 1 69 ? -1.022 -7.056 -5.456 1.00 87.44 69 LEU A O 1
ATOM 492 N N . LEU A 1 70 ? -0.752 -4.825 -5.447 1.00 88.06 70 LEU A N 1
ATOM 493 C CA . LEU A 1 70 ? -1.344 -4.606 -6.769 1.00 88.06 70 LEU A CA 1
ATOM 494 C C . LEU A 1 70 ? -0.510 -5.270 -7.870 1.00 88.06 70 LEU A C 1
ATOM 496 O O . LEU A 1 70 ? -1.068 -5.959 -8.721 1.00 88.06 70 LEU A O 1
ATOM 500 N N . LEU A 1 71 ? 0.817 -5.138 -7.811 1.00 86.44 71 LEU A N 1
ATOM 501 C CA . LEU A 1 71 ? 1.737 -5.804 -8.736 1.00 86.44 71 LEU A CA 1
ATOM 502 C C . LEU A 1 71 ? 1.691 -7.330 -8.588 1.00 86.44 71 LEU A C 1
ATOM 504 O O . LEU A 1 71 ? 1.606 -8.033 -9.591 1.00 86.44 71 LEU A O 1
ATOM 508 N N . GLY A 1 72 ? 1.659 -7.846 -7.356 1.00 83.50 72 GLY A N 1
ATOM 509 C CA . GLY A 1 72 ? 1.497 -9.276 -7.078 1.00 83.50 72 GLY A CA 1
ATOM 510 C C . GLY A 1 72 ? 0.169 -9.852 -7.574 1.00 83.50 72 GLY A C 1
ATOM 511 O O . GLY A 1 72 ? 0.120 -11.010 -7.975 1.00 83.50 72 GLY A O 1
ATOM 512 N N . ALA A 1 73 ? -0.891 -9.043 -7.599 1.00 85.69 73 ALA A N 1
ATOM 513 C CA . ALA A 1 73 ? -2.194 -9.409 -8.152 1.00 85.69 73 ALA A CA 1
ATOM 514 C C . ALA A 1 73 ? -2.297 -9.216 -9.682 1.00 85.69 73 ALA A C 1
ATOM 516 O O . ALA A 1 73 ? -3.357 -9.462 -10.254 1.00 85.69 73 ALA A O 1
ATOM 517 N N . GLY A 1 74 ? -1.238 -8.743 -10.353 1.00 83.75 74 GLY A N 1
ATOM 518 C CA . GLY A 1 74 ? -1.249 -8.432 -11.789 1.00 83.75 74 GLY A CA 1
ATOM 519 C C . GLY A 1 74 ? -2.008 -7.148 -12.161 1.00 83.75 74 GLY A C 1
ATOM 520 O O . GLY A 1 74 ? -2.240 -6.877 -13.340 1.00 83.75 74 GLY A O 1
ATOM 521 N N . ILE A 1 75 ? -2.395 -6.327 -11.181 1.00 87.12 75 ILE A N 1
ATOM 522 C CA . ILE A 1 75 ? -3.150 -5.085 -11.376 1.00 87.12 75 ILE A CA 1
ATOM 523 C C . ILE A 1 75 ? -2.166 -3.930 -11.606 1.00 87.12 75 ILE A C 1
ATOM 525 O O . ILE A 1 75 ? -1.727 -3.259 -10.673 1.00 87.12 75 ILE A O 1
ATOM 529 N N . MET A 1 76 ? -1.825 -3.671 -12.871 1.00 84.19 76 MET A N 1
ATOM 530 C CA . MET A 1 76 ? -0.809 -2.663 -13.218 1.00 84.19 76 MET A CA 1
ATOM 531 C C . MET A 1 76 ? -1.350 -1.240 -13.395 1.00 84.19 76 MET A C 1
ATOM 533 O O . MET A 1 76 ? -0.617 -0.283 -13.161 1.00 84.19 76 MET A O 1
ATOM 537 N N . PHE A 1 77 ? -2.628 -1.074 -13.755 1.00 85.75 77 PHE A N 1
ATOM 538 C CA . PHE A 1 77 ? -3.216 0.233 -14.093 1.00 85.75 77 PHE A CA 1
ATOM 539 C C . PHE A 1 77 ? -2.995 1.338 -13.032 1.00 85.75 77 PHE A C 1
ATOM 541 O O . PHE A 1 77 ? -2.594 2.444 -13.407 1.00 85.75 77 PHE A O 1
ATOM 548 N N . PRO A 1 78 ? -3.164 1.079 -11.718 1.00 83.44 78 PRO A N 1
ATOM 549 C CA . PRO A 1 78 ? -2.912 2.080 -10.681 1.00 83.44 78 PRO A CA 1
ATOM 550 C C . PRO A 1 78 ? -1.429 2.406 -10.489 1.00 83.44 78 PRO A C 1
ATOM 552 O O . PRO A 1 78 ? -1.101 3.447 -9.936 1.00 83.44 78 PRO A O 1
ATOM 555 N N . VAL A 1 79 ? -0.528 1.512 -10.900 1.00 82.44 79 VAL A N 1
ATOM 556 C CA . VAL A 1 79 ? 0.923 1.646 -10.698 1.00 82.44 79 VAL A CA 1
ATOM 557 C C . VAL A 1 79 ? 1.581 2.326 -11.901 1.00 82.44 79 VAL A C 1
ATOM 559 O O . VAL A 1 79 ? 2.577 3.040 -11.752 1.00 82.44 79 VAL A O 1
ATOM 562 N N . THR A 1 80 ? 1.006 2.146 -13.093 1.00 84.38 80 THR A N 1
ATOM 563 C CA . THR A 1 80 ? 1.535 2.678 -14.353 1.00 84.38 80 THR A CA 1
ATOM 564 C C . THR A 1 80 ? 0.941 4.030 -14.757 1.00 84.38 80 THR A C 1
ATOM 566 O O . THR A 1 80 ? 1.501 4.700 -15.620 1.00 84.38 80 THR A O 1
ATOM 569 N N . ASN A 1 81 ? -0.169 4.469 -14.155 1.00 85.25 81 ASN A 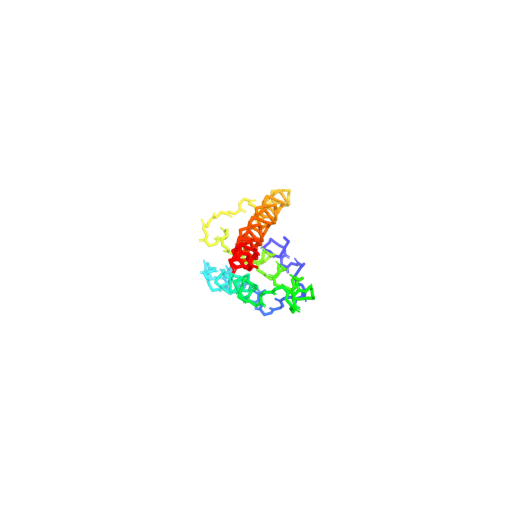N 1
ATOM 570 C CA . ASN A 1 81 ? -0.781 5.767 -14.445 1.00 85.25 81 ASN A CA 1
ATOM 571 C C . ASN A 1 81 ? -0.763 6.670 -13.204 1.00 85.25 81 ASN A C 1
ATOM 573 O O . ASN A 1 81 ? -1.324 6.328 -12.168 1.00 85.25 81 ASN A O 1
ATOM 577 N N . PHE A 1 82 ? -0.146 7.849 -13.318 1.00 83.12 82 PHE A N 1
ATOM 578 C CA . PHE A 1 82 ? 0.019 8.780 -12.198 1.00 83.12 82 PHE A CA 1
ATOM 579 C C . PHE A 1 82 ? -1.313 9.258 -11.598 1.00 83.12 82 PHE A C 1
ATOM 581 O O . PHE A 1 82 ? -1.468 9.272 -10.380 1.00 83.12 82 PHE A O 1
ATOM 588 N N . ILE A 1 83 ? -2.295 9.605 -12.434 1.00 87.94 83 ILE A N 1
ATOM 589 C CA . ILE A 1 83 ? -3.607 10.066 -11.961 1.00 87.94 83 ILE A CA 1
ATOM 590 C C . ILE A 1 83 ? -4.369 8.912 -11.305 1.00 87.94 83 ILE A C 1
ATOM 592 O O . ILE A 1 83 ? -4.953 9.086 -10.235 1.00 87.94 83 ILE A O 1
ATOM 596 N N . ALA A 1 84 ? -4.304 7.712 -11.890 1.00 86.06 84 ALA A N 1
ATOM 597 C CA . ALA A 1 84 ? -4.892 6.519 -11.285 1.00 86.06 84 ALA A CA 1
ATOM 598 C C . ALA A 1 84 ? -4.234 6.174 -9.937 1.00 86.06 84 ALA A C 1
ATOM 600 O O . ALA A 1 84 ? -4.940 5.798 -9.000 1.00 86.06 84 ALA A O 1
ATOM 601 N N . ALA A 1 85 ? -2.914 6.353 -9.809 1.00 85.75 85 ALA A N 1
ATOM 602 C CA . ALA A 1 85 ? -2.179 6.166 -8.559 1.00 85.75 85 ALA A CA 1
ATOM 603 C C . ALA A 1 85 ? -2.663 7.131 -7.468 1.00 85.75 85 ALA A C 1
ATOM 605 O O . ALA A 1 85 ? -2.887 6.709 -6.334 1.00 85.75 85 ALA A O 1
ATOM 606 N N . LEU A 1 86 ? -2.882 8.406 -7.815 1.00 87.31 86 LEU A N 1
ATOM 607 C CA . LEU A 1 86 ? -3.409 9.410 -6.884 1.00 87.31 86 LEU A CA 1
ATOM 608 C C . LEU A 1 86 ? -4.827 9.071 -6.417 1.00 87.31 86 LEU A C 1
ATOM 610 O O . LEU A 1 86 ? -5.097 9.105 -5.218 1.00 87.31 86 LEU A O 1
ATOM 614 N N . ILE A 1 87 ? -5.720 8.702 -7.340 1.00 90.62 87 ILE A N 1
ATOM 615 C CA . ILE A 1 87 ? -7.100 8.320 -7.003 1.00 90.62 87 ILE A CA 1
ATOM 616 C C . ILE A 1 87 ? -7.106 7.063 -6.128 1.00 90.62 87 ILE A C 1
ATOM 618 O O . ILE A 1 87 ? -7.793 7.019 -5.110 1.00 90.62 87 ILE A O 1
ATOM 622 N N . THR A 1 88 ? -6.306 6.059 -6.484 1.00 88.50 88 THR A N 1
ATOM 623 C CA . THR A 1 88 ? -6.195 4.812 -5.715 1.00 88.50 88 THR A CA 1
ATOM 624 C C . THR A 1 88 ? -5.658 5.084 -4.311 1.00 88.50 88 THR A C 1
ATOM 626 O O . THR A 1 88 ? -6.225 4.601 -3.331 1.00 88.50 88 THR A O 1
ATOM 629 N N . GLY A 1 89 ? -4.623 5.921 -4.194 1.00 87.06 89 GLY A N 1
ATOM 630 C CA . GLY A 1 89 ? -4.083 6.361 -2.909 1.00 87.06 89 GLY A CA 1
ATOM 631 C C . GLY A 1 89 ? -5.111 7.112 -2.060 1.00 87.06 89 GLY A C 1
ATOM 632 O O . GLY A 1 89 ? -5.229 6.836 -0.867 1.00 87.06 89 GLY A O 1
ATOM 633 N N . LEU A 1 90 ? -5.906 8.000 -2.666 1.00 88.56 90 LEU A N 1
ATOM 634 C CA . LEU A 1 90 ? -6.980 8.725 -1.982 1.00 88.56 90 LEU A CA 1
ATOM 635 C C . LEU A 1 90 ? -8.055 7.771 -1.442 1.00 88.56 90 LEU A C 1
ATOM 637 O O . LEU A 1 90 ? -8.425 7.862 -0.272 1.00 88.56 90 LEU A O 1
ATOM 641 N N . VAL A 1 91 ? -8.534 6.839 -2.270 1.00 92.00 91 VAL A N 1
ATOM 642 C CA . VAL A 1 91 ? -9.573 5.870 -1.883 1.00 92.00 91 VAL A CA 1
ATOM 643 C C . VAL A 1 91 ? -9.089 4.977 -0.740 1.00 92.00 91 VAL A C 1
ATOM 645 O O . VAL A 1 91 ? -9.804 4.797 0.247 1.00 92.00 91 VAL A O 1
ATOM 648 N N . ILE A 1 92 ? -7.861 4.463 -0.828 1.00 88.94 92 ILE A N 1
ATOM 649 C CA . ILE A 1 92 ? -7.278 3.608 0.213 1.00 88.94 92 ILE A CA 1
ATOM 650 C C . ILE A 1 92 ? -7.027 4.403 1.497 1.00 88.94 92 ILE A C 1
ATOM 652 O O . ILE A 1 92 ? -7.347 3.924 2.584 1.00 88.94 92 ILE A O 1
ATOM 656 N N . GLY A 1 93 ? -6.518 5.632 1.389 1.00 86.38 93 GLY A N 1
ATOM 657 C CA . GLY A 1 93 ? -6.307 6.512 2.537 1.00 86.38 93 GLY A CA 1
ATOM 658 C C . GLY A 1 93 ? -7.607 6.810 3.287 1.00 86.38 93 GLY A C 1
ATOM 659 O O . GLY A 1 93 ? -7.652 6.698 4.514 1.00 86.38 93 GLY A O 1
ATOM 660 N N . LEU A 1 94 ? -8.688 7.108 2.560 1.00 88.38 94 LEU A N 1
ATOM 661 C CA . LEU A 1 94 ? -10.014 7.308 3.150 1.00 88.38 94 LEU A CA 1
ATOM 662 C C . LEU A 1 94 ? -10.559 6.027 3.790 1.00 88.38 94 LEU A C 1
ATOM 664 O O . LEU A 1 94 ? -11.101 6.090 4.893 1.00 88.38 94 LEU A O 1
ATOM 668 N N . ALA A 1 95 ? -10.383 4.871 3.146 1.00 88.81 95 ALA A N 1
ATOM 669 C CA . ALA A 1 95 ? -10.810 3.587 3.696 1.00 88.81 95 ALA A CA 1
ATOM 670 C C . ALA A 1 95 ? -10.090 3.266 5.018 1.00 88.81 95 ALA A C 1
ATOM 672 O O . ALA A 1 95 ? -10.745 2.962 6.015 1.00 88.81 95 ALA A O 1
ATOM 673 N N . ILE A 1 96 ? -8.760 3.407 5.059 1.00 82.50 96 ILE A N 1
ATOM 674 C CA . ILE A 1 96 ? -7.960 3.201 6.276 1.00 82.50 96 ILE A CA 1
ATOM 675 C C . ILE A 1 96 ? -8.387 4.193 7.365 1.00 82.50 96 ILE A C 1
ATOM 677 O O . ILE A 1 96 ? -8.650 3.788 8.498 1.00 82.50 96 ILE A O 1
ATOM 681 N N . GLY A 1 97 ? -8.522 5.478 7.024 1.00 82.25 97 GLY A N 1
ATOM 682 C CA . GLY A 1 97 ? -8.975 6.508 7.960 1.00 82.25 97 GLY A CA 1
ATOM 683 C C . GLY A 1 97 ? -10.349 6.194 8.556 1.00 82.25 97 GLY A C 1
ATOM 684 O O . GLY A 1 97 ? -10.535 6.286 9.772 1.00 82.25 97 GLY A O 1
ATOM 685 N N . TYR A 1 98 ? -11.294 5.746 7.728 1.00 85.06 98 TYR A N 1
ATOM 686 C CA . TYR A 1 98 ? -12.629 5.361 8.177 1.00 85.06 98 TYR A CA 1
ATOM 687 C C . TYR A 1 98 ? -12.593 4.148 9.114 1.00 85.06 98 TYR A C 1
ATOM 689 O O . TYR A 1 98 ? -13.210 4.186 10.179 1.00 85.06 98 TYR A O 1
ATOM 697 N N . VAL A 1 99 ? -11.823 3.109 8.772 1.00 83.12 99 VAL A N 1
ATOM 698 C CA . VAL A 1 99 ? -11.635 1.919 9.620 1.00 83.12 99 VAL A CA 1
ATOM 699 C C . VAL A 1 99 ? -11.048 2.300 10.980 1.00 83.12 99 VAL A C 1
ATOM 701 O O . VAL A 1 99 ? -11.553 1.848 12.008 1.00 83.12 99 VAL A O 1
ATOM 704 N N . ILE A 1 100 ? -10.042 3.180 11.013 1.00 77.00 100 ILE A N 1
ATOM 705 C CA . ILE A 1 100 ? -9.432 3.661 12.262 1.00 77.00 100 ILE A CA 1
ATOM 706 C C . ILE A 1 100 ? -10.463 4.400 13.129 1.00 77.00 100 ILE A C 1
ATOM 708 O O . ILE A 1 100 ? -10.553 4.149 14.336 1.00 77.00 100 ILE A O 1
ATOM 712 N N . ILE A 1 101 ? -11.257 5.297 12.538 1.00 81.19 101 ILE A N 1
ATOM 713 C CA . ILE A 1 101 ? -12.303 6.040 13.260 1.00 81.19 101 ILE A CA 1
ATOM 714 C C . ILE A 1 101 ? -13.358 5.078 13.815 1.00 81.19 101 ILE A C 1
ATOM 716 O O . ILE A 1 101 ? -13.759 5.202 14.977 1.00 81.19 101 ILE A O 1
ATOM 720 N N . LEU A 1 102 ? -13.789 4.106 13.009 1.00 78.38 102 LEU A N 1
ATOM 721 C CA . LEU A 1 102 ? -14.784 3.115 13.404 1.00 78.38 102 LEU A CA 1
ATOM 722 C C . LEU A 1 102 ? -14.273 2.264 14.575 1.00 78.38 102 LEU A C 1
ATOM 724 O O . LEU A 1 102 ? -14.954 2.156 15.596 1.00 78.38 102 LEU A O 1
ATOM 728 N N . ALA A 1 103 ? -13.048 1.741 14.470 1.00 74.12 103 ALA A N 1
ATOM 729 C CA . ALA A 1 103 ? -12.399 0.961 15.521 1.00 74.12 103 ALA A CA 1
ATOM 730 C C . ALA A 1 103 ? -12.292 1.753 16.834 1.00 74.12 103 ALA A C 1
ATOM 732 O O . ALA A 1 103 ? -12.666 1.252 17.897 1.00 74.12 103 ALA A O 1
ATOM 733 N N . ARG A 1 104 ? -11.891 3.032 16.769 1.00 68.06 104 ARG A N 1
ATOM 734 C CA . ARG A 1 104 ? -11.886 3.917 17.949 1.00 68.06 104 ARG A CA 1
ATOM 735 C C . ARG A 1 104 ? -13.281 4.074 18.551 1.00 68.06 104 ARG A C 1
ATOM 737 O O . ARG A 1 104 ? -13.421 4.036 19.773 1.00 68.06 104 ARG A O 1
ATOM 744 N N . LYS A 1 105 ? -14.318 4.224 17.724 1.00 67.69 105 LYS A N 1
ATOM 745 C CA . LYS A 1 105 ? -15.700 4.385 18.198 1.00 67.69 105 LYS A CA 1
ATOM 746 C C . LYS A 1 105 ? -16.198 3.141 18.944 1.00 67.69 105 LYS A C 1
ATOM 748 O O . LYS A 1 105 ? -16.852 3.295 19.974 1.00 67.69 105 LYS A O 1
ATOM 753 N N . PHE A 1 106 ? -15.854 1.937 18.483 1.00 67.88 106 PHE A N 1
ATOM 754 C CA . PHE A 1 106 ? -16.212 0.680 19.155 1.00 67.88 106 PHE A CA 1
ATOM 755 C C . PHE A 1 106 ? -15.495 0.498 20.499 1.00 67.88 106 PHE A C 1
ATOM 757 O O . PHE A 1 106 ? -16.152 0.192 21.497 1.00 67.88 106 PHE A O 1
ATOM 764 N N . THR A 1 107 ? -14.190 0.765 20.565 1.00 61.03 107 THR A N 1
ATOM 765 C CA . THR A 1 107 ? -13.423 0.648 21.817 1.00 61.03 107 THR A CA 1
ATOM 766 C C . THR A 1 107 ? -13.890 1.656 22.874 1.00 61.03 107 THR A C 1
ATOM 768 O O . THR A 1 107 ? -14.103 1.286 24.027 1.00 61.03 107 THR A O 1
ATOM 771 N N . ILE A 1 108 ? -14.148 2.915 22.496 1.00 58.72 108 ILE A N 1
ATOM 772 C CA . ILE A 1 108 ? -14.617 3.957 23.434 1.00 58.72 108 ILE A CA 1
ATOM 773 C C . ILE A 1 108 ? -16.022 3.644 23.982 1.00 58.72 108 ILE A C 1
ATOM 775 O O . ILE A 1 108 ? -16.341 3.978 25.129 1.00 58.72 108 ILE A O 1
ATOM 779 N N . ASN A 1 109 ? -16.880 2.991 23.192 1.00 55.91 109 ASN A N 1
ATOM 780 C CA . ASN A 1 109 ? -18.229 2.648 23.641 1.00 55.91 109 ASN A CA 1
ATOM 781 C C . ASN A 1 109 ? -18.215 1.579 24.751 1.00 55.91 109 ASN A C 1
ATOM 783 O O . ASN A 1 109 ? -19.057 1.618 25.650 1.00 55.91 109 ASN A O 1
ATOM 787 N N . GLN A 1 110 ? -17.217 0.688 24.751 1.00 51.25 110 GLN A N 1
ATOM 788 C CA . GLN A 1 110 ? -17.009 -0.281 25.833 1.00 51.25 110 GLN A CA 1
ATOM 789 C C . GLN A 1 110 ? -16.605 0.407 27.145 1.00 51.25 110 GLN A C 1
ATOM 791 O O . GLN A 1 110 ? -17.117 0.062 28.212 1.00 51.25 110 GLN A O 1
ATOM 796 N N . SER A 1 111 ? -15.771 1.450 27.073 1.00 49.25 111 SER A N 1
ATOM 797 C CA . SER A 1 111 ? -15.361 2.243 28.240 1.00 49.25 111 SER A CA 1
ATOM 798 C C . SER A 1 111 ? -16.546 2.969 28.895 1.00 49.25 111 SER A C 1
ATOM 800 O O . SER A 1 111 ? -16.659 3.003 30.122 1.00 49.25 111 SER A O 1
ATOM 802 N N . LYS A 1 112 ? -17.479 3.508 28.092 1.00 51.75 112 LYS A N 1
ATOM 803 C CA . LYS A 1 112 ? -18.698 4.168 28.602 1.00 51.75 112 LYS A CA 1
ATOM 804 C C . LYS A 1 112 ? -19.682 3.190 29.249 1.00 51.75 112 LYS A C 1
ATOM 806 O O . LYS A 1 112 ? -20.316 3.548 30.243 1.00 51.75 112 LYS A O 1
ATOM 811 N N . LEU A 1 113 ? -19.803 1.973 28.719 1.00 52.00 113 LEU A N 1
ATOM 812 C CA . LEU A 1 113 ? -20.680 0.942 29.282 1.00 52.00 113 LEU A CA 1
ATOM 813 C C . LEU A 1 113 ? -20.175 0.455 30.654 1.00 52.00 113 LEU A C 1
ATOM 815 O O . LEU A 1 113 ? -20.966 0.293 31.582 1.00 52.00 113 LEU A O 1
ATOM 819 N N . HIS A 1 114 ? -18.855 0.309 30.809 1.00 53.38 114 HIS A N 1
ATOM 820 C CA . HIS A 1 114 ? -18.231 -0.116 32.067 1.00 53.38 114 HIS A CA 1
ATOM 821 C C . HIS A 1 114 ? -18.337 0.951 33.178 1.00 53.38 114 HIS A C 1
ATOM 823 O O . HIS A 1 114 ? -18.558 0.625 34.344 1.00 53.38 114 HIS A O 1
ATOM 829 N N . LEU A 1 115 ? -18.257 2.239 32.818 1.00 57.56 115 LEU A N 1
ATOM 830 C CA . LEU A 1 115 ? -18.418 3.361 33.756 1.00 57.56 115 LEU A CA 1
ATOM 831 C C . LEU A 1 115 ? -19.877 3.614 34.173 1.00 57.56 115 LEU A C 1
ATOM 833 O O . LEU A 1 115 ? -20.110 4.171 35.245 1.00 57.56 115 LEU A O 1
ATOM 837 N N . ARG A 1 116 ? -20.861 3.212 33.356 1.00 57.38 116 ARG A N 1
ATOM 838 C CA . ARG A 1 116 ? -22.286 3.281 33.721 1.00 57.38 116 ARG A CA 1
ATOM 839 C C . ARG A 1 116 ? -22.674 2.215 34.749 1.00 57.38 116 ARG A C 1
ATOM 841 O O . ARG A 1 116 ? -23.288 2.575 35.742 1.00 57.38 116 ARG A O 1
ATOM 848 N N . ARG A 1 117 ? -22.222 0.960 34.596 1.00 57.31 117 ARG A N 1
ATOM 849 C CA . ARG A 1 117 ? -22.473 -0.099 35.603 1.00 57.31 117 ARG A CA 1
ATOM 850 C C . ARG A 1 117 ? -21.915 0.249 36.987 1.00 57.31 117 ARG A C 1
ATOM 852 O O . ARG A 1 117 ? -22.616 0.112 37.977 1.00 57.31 117 ARG A O 1
ATOM 859 N N . ARG A 1 118 ? -20.704 0.818 37.055 1.00 57.34 118 ARG A N 1
ATOM 860 C CA . ARG A 1 118 ? -20.098 1.304 38.314 1.00 57.34 118 ARG A CA 1
ATOM 861 C C . ARG A 1 118 ? -20.891 2.422 39.004 1.00 57.34 118 ARG A C 1
ATOM 863 O O . ARG A 1 118 ? -20.695 2.641 40.193 1.00 57.34 118 ARG A O 1
ATOM 870 N N . ARG A 1 119 ? -21.720 3.170 38.266 1.00 57.75 119 ARG A N 1
ATOM 871 C CA . ARG A 1 119 ? -22.526 4.271 38.813 1.00 57.75 119 ARG A CA 1
ATOM 872 C C . ARG A 1 119 ? -23.889 3.791 39.321 1.00 57.75 119 ARG A C 1
ATOM 874 O O . ARG A 1 119 ? -24.408 4.398 40.251 1.00 57.75 119 ARG A O 1
ATOM 881 N N . ASP A 1 120 ? -24.420 2.714 38.745 1.00 59.97 120 ASP A N 1
ATOM 882 C CA . ASP A 1 120 ? -25.678 2.098 39.178 1.00 59.97 120 ASP A CA 1
ATOM 883 C C . ASP A 1 120 ? -25.475 1.145 40.375 1.00 59.97 120 ASP A C 1
ATOM 885 O O . ASP A 1 120 ? -26.301 1.142 41.280 1.00 59.97 120 ASP A O 1
ATOM 889 N N . ASP A 1 121 ? -24.330 0.454 40.478 1.00 60.62 121 ASP A N 1
ATOM 890 C CA . ASP A 1 121 ? -23.996 -0.413 41.633 1.00 60.62 121 ASP A CA 1
ATOM 891 C C . ASP A 1 121 ? -23.607 0.360 42.917 1.00 60.62 121 ASP A C 1
ATOM 893 O O . ASP A 1 121 ? -23.404 -0.235 43.971 1.00 60.62 121 ASP A O 1
ATOM 897 N N . GLY A 1 122 ? -23.477 1.691 42.853 1.00 55.47 122 GLY A N 1
ATOM 898 C CA . GLY A 1 122 ? -23.121 2.552 43.993 1.00 55.47 122 GLY A CA 1
ATOM 899 C C . GLY A 1 122 ? -24.310 3.220 44.696 1.00 55.47 122 GLY A C 1
ATOM 900 O O . GLY A 1 122 ? -24.101 4.138 45.488 1.00 55.47 122 GLY A O 1
ATOM 901 N N . ARG A 1 123 ? -25.550 2.833 44.364 1.00 57.62 123 ARG A N 1
ATOM 902 C CA . ARG A 1 123 ? -26.797 3.358 44.958 1.00 57.62 123 ARG A CA 1
ATOM 903 C C . ARG A 1 123 ? -27.722 2.240 45.466 1.00 57.62 123 ARG A C 1
ATOM 905 O O . ARG A 1 123 ? -28.933 2.308 45.256 1.00 57.62 123 ARG A O 1
ATOM 912 N N . GLY A 1 124 ? -27.143 1.218 46.092 1.00 49.19 124 GLY A N 1
ATOM 913 C CA . GLY A 1 124 ? -27.857 0.209 46.881 1.00 49.19 124 GLY A CA 1
ATOM 914 C C . GLY A 1 124 ? -27.570 0.402 48.356 1.00 49.19 124 GLY A C 1
ATOM 915 O O . GLY A 1 124 ? -26.365 0.399 48.689 1.00 49.19 124 GLY A O 1
#